Protein AF-R4JNL9-F1 (afdb_monomer_lite)

pLDDT: mean 88.39, std 5.18, range [69.56, 93.88]

Foldseek 3Di:
DDPDFDWAFAAWDWDADDPPDGDTFTWTWTQTPVPRDTDIGTQDDPPRSVVDDHD

Radius of gyration: 12.46 Å; chains: 1; bounding box: 34×18×30 Å

Secondary structure (DSSP, 8-state):
--S---EEEEEEEEEEPPTT---EEEEEEEEETTT--EEEEE--STTGGGS----

InterPro domains:
  IPR006032 Small ribosomal subunit protein uS12 [PF00164] (1-55)
  IPR006032 Small ribosomal subunit protein uS12 [PS00055] (18-25)
  IPR006032 Small ribosomal subunit protein uS12 [PTHR11652] (3-55)
  IPR012340 Nucleic acid-binding, OB-fold [G3DSA:2.40.50.140] (1-55)
  IPR012340 Nucleic acid-binding, OB-fold [SSF50249] (2-54)

Sequence (55 aa):
GSSHAKGIVLEKIGIEAKQPNSAIRKCARVQLIKNGKKIAAFVPNDGCLNYIEEN

Organism: Ceratodon purpureus (NCBI:txid3225)

Structure (mmCIF, N/CA/C/O backbone):
data_AF-R4JNL9-F1
#
_entry.id   AF-R4JNL9-F1
#
loop_
_atom_site.group_PDB
_atom_site.id
_atom_site.type_symbol
_atom_site.label_atom_id
_atom_site.label_alt_id
_atom_site.label_comp_id
_atom_site.label_asym_id
_atom_site.label_entity_id
_atom_site.label_seq_id
_atom_site.pdbx_PDB_ins_code
_atom_site.Cartn_x
_atom_site.Cartn_y
_atom_site.Cartn_z
_atom_site.occupancy
_atom_site.B_iso_or_equiv
_atom_site.auth_seq_id
_atom_site.auth_comp_id
_atom_site.auth_asym_id
_atom_site.auth_atom_id
_atom_site.pdbx_PDB_model_num
ATOM 1 N N . GLY A 1 1 ? 0.903 -7.071 19.198 1.00 74.44 1 GLY A N 1
ATOM 2 C CA . GLY A 1 1 ? 0.770 -6.515 17.836 1.00 74.44 1 GLY A CA 1
ATOM 3 C C . GLY A 1 1 ? 0.061 -7.530 16.970 1.00 74.44 1 GLY A C 1
ATOM 4 O O . GLY A 1 1 ? 0.330 -8.709 17.134 1.00 74.44 1 GLY A O 1
ATOM 5 N N . SER A 1 2 ? -0.872 -7.108 16.117 1.00 86.44 2 SER A N 1
ATOM 6 C CA . SER A 1 2 ? -1.511 -8.012 15.150 1.00 86.44 2 SER A CA 1
ATOM 7 C C . SER A 1 2 ? -0.620 -8.160 13.916 1.00 86.44 2 SER A C 1
AT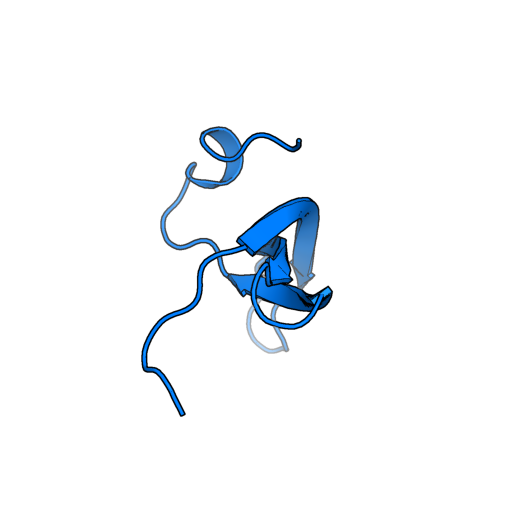OM 9 O O . SER A 1 2 ? -0.004 -7.178 13.505 1.00 86.44 2 SER A O 1
ATOM 11 N N . SER A 1 3 ? -0.566 -9.353 13.320 1.00 91.06 3 SER A N 1
ATOM 12 C CA . SER A 1 3 ? 0.199 -9.610 12.089 1.00 91.06 3 SER A CA 1
ATOM 13 C C . SER A 1 3 ? -0.296 -8.763 10.915 1.00 91.06 3 SER A C 1
ATOM 15 O O . SER A 1 3 ? 0.502 -8.221 10.160 1.00 91.06 3 SER A O 1
ATOM 17 N N . HIS A 1 4 ? -1.615 -8.591 10.803 1.00 91.75 4 HIS A N 1
ATOM 18 C CA . HIS A 1 4 ? -2.250 -7.834 9.729 1.00 91.75 4 HIS A CA 1
ATOM 19 C C . HIS A 1 4 ? -3.129 -6.698 10.259 1.00 91.75 4 HIS A C 1
ATOM 21 O O . HIS A 1 4 ? -3.531 -6.662 11.431 1.00 91.75 4 HIS A O 1
ATOM 27 N N . ALA A 1 5 ? -3.417 -5.737 9.386 1.00 91.81 5 ALA A N 1
ATOM 28 C CA . ALA A 1 5 ? -4.329 -4.637 9.650 1.00 91.81 5 ALA A CA 1
ATOM 29 C C . ALA A 1 5 ? -5.081 -4.260 8.369 1.00 91.81 5 ALA A C 1
ATOM 31 O O . ALA A 1 5 ? -4.517 -4.325 7.280 1.00 91.81 5 ALA A O 1
ATOM 32 N N . LYS A 1 6 ? -6.344 -3.849 8.515 1.00 91.25 6 LYS A N 1
ATOM 33 C CA . LYS A 1 6 ? -7.164 -3.321 7.421 1.00 91.25 6 LYS A CA 1
ATOM 34 C C . LYS A 1 6 ? -7.114 -1.793 7.423 1.00 91.25 6 LYS A C 1
ATOM 36 O O . LYS A 1 6 ? -7.072 -1.170 8.491 1.00 91.25 6 LYS A O 1
ATOM 41 N N . GLY A 1 7 ? -7.133 -1.200 6.238 1.00 92.31 7 GLY A N 1
ATOM 42 C CA . GLY A 1 7 ? -7.085 0.241 6.049 1.00 92.31 7 GLY A CA 1
ATOM 43 C C . GLY A 1 7 ? -7.777 0.684 4.766 1.00 92.31 7 GLY A C 1
ATOM 44 O O . GLY A 1 7 ? -8.135 -0.152 3.940 1.00 92.31 7 GLY A O 1
ATOM 45 N N . ILE A 1 8 ? -7.962 1.994 4.641 1.00 92.44 8 ILE A N 1
ATOM 46 C CA . ILE A 1 8 ? -8.511 2.679 3.467 1.00 92.44 8 ILE A CA 1
ATOM 47 C C . ILE A 1 8 ? -7.347 3.328 2.718 1.00 92.44 8 ILE A C 1
ATOM 49 O O . ILE A 1 8 ? -6.464 3.913 3.350 1.00 92.44 8 ILE A O 1
ATOM 53 N N . VAL A 1 9 ? -7.320 3.197 1.395 1.00 91.25 9 VAL A N 1
ATOM 54 C CA . VAL A 1 9 ? -6.296 3.816 0.545 1.00 91.25 9 VAL A C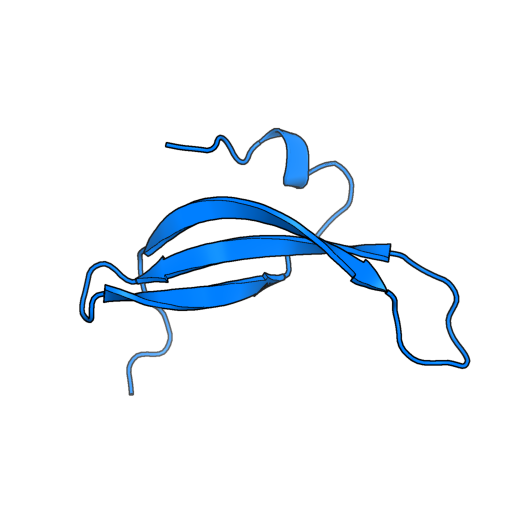A 1
ATOM 55 C C . VAL A 1 9 ? -6.641 5.288 0.348 1.00 91.25 9 VAL A C 1
ATOM 57 O O . VAL A 1 9 ? -7.768 5.605 -0.004 1.00 91.25 9 VAL A O 1
ATOM 60 N N . LEU A 1 10 ? -5.670 6.167 0.600 1.00 90.88 10 LEU A N 1
ATOM 61 C CA . LEU A 1 10 ? -5.801 7.615 0.436 1.00 90.88 10 LEU A CA 1
ATOM 62 C C . LEU A 1 10 ? -5.204 8.097 -0.885 1.00 90.88 10 LEU A C 1
ATOM 64 O O . LEU A 1 10 ? -5.828 8.879 -1.581 1.00 90.88 10 LEU A O 1
ATOM 68 N N . GLU A 1 11 ? -3.975 7.676 -1.196 1.00 90.06 11 GLU A N 1
ATOM 69 C CA . GLU A 1 11 ? -3.292 8.087 -2.426 1.00 90.06 11 GLU A CA 1
ATOM 70 C C . GLU A 1 11 ? -2.252 7.053 -2.873 1.00 90.06 11 GLU A C 1
ATOM 72 O O . GLU A 1 11 ? -1.686 6.317 -2.050 1.00 90.06 11 GLU A O 1
ATOM 77 N N . LYS A 1 12 ? -1.946 7.027 -4.168 1.00 89.88 12 LYS A N 1
ATOM 78 C CA . LYS A 1 12 ? -0.836 6.257 -4.748 1.00 89.88 12 LYS A CA 1
ATOM 79 C C . LYS A 1 12 ? 0.478 7.038 -4.645 1.00 89.88 12 LYS A C 1
ATOM 81 O O . LYS A 1 12 ? 0.544 8.213 -4.984 1.00 89.88 12 LYS A O 1
ATOM 86 N N . ILE A 1 13 ? 1.549 6.377 -4.202 1.00 91.06 13 ILE A N 1
ATOM 87 C CA . ILE A 1 13 ? 2.878 6.982 -4.013 1.00 91.06 13 ILE A CA 1
ATOM 88 C C . ILE A 1 13 ? 3.932 6.156 -4.755 1.00 91.06 13 ILE A C 1
ATOM 90 O O . ILE A 1 13 ? 3.997 4.939 -4.606 1.00 91.06 13 ILE A O 1
ATOM 94 N N . GLY A 1 14 ? 4.812 6.809 -5.511 1.00 90.25 14 GLY A N 1
ATOM 95 C CA . GLY A 1 14 ? 6.056 6.207 -5.995 1.00 90.25 14 GLY A CA 1
ATOM 96 C C . GLY A 1 14 ? 7.210 6.564 -5.062 1.00 90.25 14 GLY A C 1
ATOM 97 O O . GLY A 1 14 ? 7.475 7.742 -4.853 1.00 90.25 14 GLY A O 1
ATOM 98 N N . ILE A 1 15 ? 7.888 5.569 -4.487 1.00 89.44 15 ILE A N 1
ATOM 99 C CA . ILE A 1 15 ? 9.083 5.788 -3.658 1.00 89.44 15 ILE A CA 1
ATOM 100 C C . ILE A 1 15 ? 10.316 5.385 -4.459 1.00 89.44 15 ILE A C 1
ATOM 102 O O . ILE A 1 15 ? 10.424 4.241 -4.898 1.00 89.44 15 ILE A O 1
ATOM 106 N N . GLU A 1 16 ? 11.267 6.299 -4.618 1.00 89.75 16 GLU A N 1
ATOM 107 C CA . GLU A 1 16 ? 12.543 5.991 -5.262 1.00 89.75 16 GLU A CA 1
ATOM 108 C C . GLU A 1 16 ? 13.348 4.979 -4.435 1.00 89.75 16 GLU A C 1
ATOM 110 O O . GLU A 1 16 ? 13.431 5.048 -3.203 1.00 89.75 16 GLU A O 1
ATOM 115 N N . ALA A 1 17 ? 13.932 3.991 -5.112 1.00 90.62 17 ALA A N 1
ATOM 116 C CA . ALA A 1 17 ? 14.845 3.059 -4.476 1.00 90.62 17 ALA A CA 1
ATOM 117 C C . ALA A 1 17 ? 16.113 3.791 -4.008 1.00 90.62 17 ALA A C 1
ATOM 119 O O . ALA A 1 17 ? 16.627 4.688 -4.670 1.00 90.62 17 ALA A O 1
ATOM 120 N N . LYS A 1 18 ? 16.644 3.379 -2.853 1.00 90.12 18 LYS A N 1
ATOM 121 C CA . LYS A 1 18 ? 17.953 3.856 -2.401 1.00 90.12 18 LYS A CA 1
ATOM 122 C C . LYS A 1 18 ? 19.047 3.296 -3.319 1.00 90.12 18 LYS A C 1
ATOM 124 O O . LYS A 1 18 ? 18.990 2.122 -3.699 1.00 90.12 18 LYS A O 1
ATOM 129 N N . GLN A 1 19 ? 20.045 4.130 -3.613 1.00 91.62 19 GLN A N 1
ATOM 130 C CA . GLN A 1 19 ? 21.258 3.748 -4.345 1.00 91.62 19 GLN A CA 1
ATOM 131 C C . GLN A 1 19 ? 21.879 2.472 -3.740 1.00 91.62 19 GLN A C 1
ATOM 133 O O . GLN A 1 19 ? 21.847 2.326 -2.513 1.00 91.62 19 GLN A O 1
ATOM 138 N N . PRO A 1 20 ? 22.410 1.530 -4.548 1.00 91.94 20 PRO A N 1
ATOM 139 C CA . PRO A 1 20 ? 22.793 1.636 -5.969 1.00 91.94 20 PRO A CA 1
ATOM 140 C C . PRO A 1 20 ? 21.694 1.262 -6.983 1.00 91.94 20 PRO A C 1
ATOM 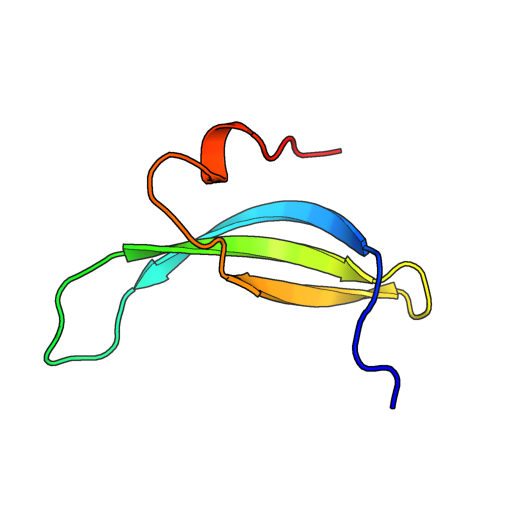142 O O . PRO A 1 20 ? 21.945 1.225 -8.184 1.00 91.94 20 PRO A O 1
ATOM 145 N N . ASN A 1 21 ? 20.487 0.930 -6.521 1.00 91.69 21 ASN A N 1
ATOM 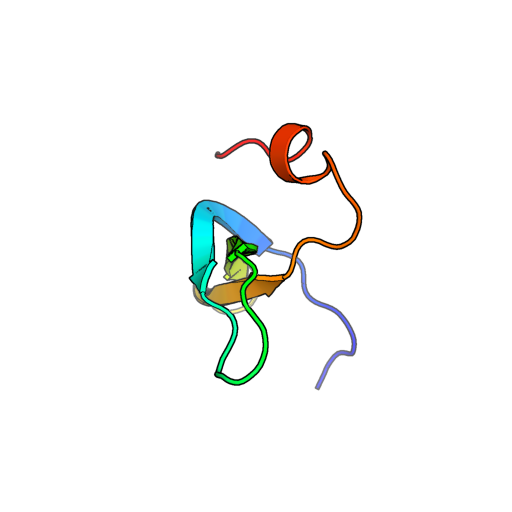146 C CA . ASN A 1 21 ? 19.419 0.470 -7.406 1.00 91.69 21 ASN A CA 1
ATOM 147 C C . ASN A 1 21 ? 18.653 1.655 -8.004 1.00 91.69 21 ASN A C 1
ATOM 149 O O . ASN A 1 21 ? 18.246 2.553 -7.270 1.00 91.69 21 ASN A O 1
ATOM 153 N N . SER A 1 22 ? 18.383 1.611 -9.312 1.00 86.19 22 SER A N 1
ATOM 154 C CA . SER A 1 22 ? 17.507 2.568 -9.998 1.00 86.19 22 SER A CA 1
ATOM 155 C C . SER A 1 22 ? 16.155 1.918 -10.284 1.00 86.19 22 SER A C 1
ATOM 157 O O . SER A 1 22 ? 16.025 1.108 -11.200 1.00 86.19 22 SER A O 1
ATOM 159 N N . ALA A 1 23 ? 15.161 2.207 -9.443 1.00 86.62 23 ALA A N 1
ATOM 160 C CA . ALA A 1 23 ? 13.78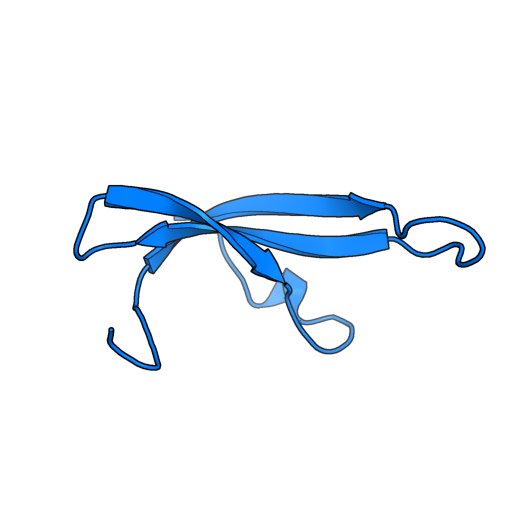8 1.733 -9.610 1.00 86.62 23 ALA A CA 1
ATOM 161 C C . ALA A 1 23 ? 12.806 2.583 -8.793 1.00 86.62 23 ALA A C 1
ATOM 163 O O . ALA A 1 23 ? 13.141 3.060 -7.707 1.00 86.62 23 ALA A O 1
ATOM 164 N N . ILE A 1 24 ? 11.567 2.702 -9.271 1.00 87.38 24 ILE A N 1
ATOM 165 C CA . ILE A 1 24 ? 10.462 3.312 -8.522 1.00 87.38 24 ILE A CA 1
ATOM 166 C C . ILE A 1 24 ? 9.650 2.191 -7.869 1.00 87.38 24 ILE A C 1
ATOM 168 O O . ILE A 1 24 ? 9.072 1.341 -8.547 1.00 87.38 24 ILE A O 1
ATOM 172 N N . ARG A 1 25 ? 9.593 2.182 -6.537 1.00 89.19 25 ARG A N 1
ATOM 173 C CA . ARG A 1 25 ? 8.758 1.263 -5.759 1.00 89.19 25 ARG A CA 1
ATOM 174 C C . ARG A 1 25 ? 7.340 1.810 -5.691 1.00 89.19 25 ARG A C 1
ATOM 176 O O . ARG A 1 25 ? 7.096 2.866 -5.113 1.00 89.19 25 ARG A O 1
ATOM 183 N N . LYS A 1 26 ? 6.415 1.061 -6.285 1.00 90.38 26 LYS A N 1
ATOM 184 C CA . LYS A 1 26 ? 4.977 1.334 -6.274 1.00 90.38 26 LYS A CA 1
ATOM 185 C C . LYS A 1 26 ? 4.435 1.120 -4.854 1.00 90.38 26 LYS A C 1
ATOM 187 O O . LYS A 1 26 ? 4.509 0.016 -4.317 1.00 90.38 26 LYS A O 1
ATOM 192 N N . CYS A 1 27 ? 3.919 2.175 -4.237 1.00 90.75 27 CYS A N 1
ATOM 193 C CA . CYS A 1 27 ? 3.389 2.184 -2.876 1.00 90.75 27 CYS A CA 1
ATOM 194 C C . CYS A 1 27 ? 2.007 2.854 -2.840 1.00 90.75 27 CYS A C 1
ATOM 196 O O . CYS A 1 27 ? 1.609 3.569 -3.758 1.00 90.75 27 CYS A O 1
ATOM 198 N N . ALA A 1 28 ? 1.275 2.650 -1.752 1.00 91.94 28 ALA A N 1
ATOM 199 C CA . ALA A 1 28 ? 0.015 3.326 -1.475 1.00 91.94 28 ALA A CA 1
ATOM 200 C C . ALA A 1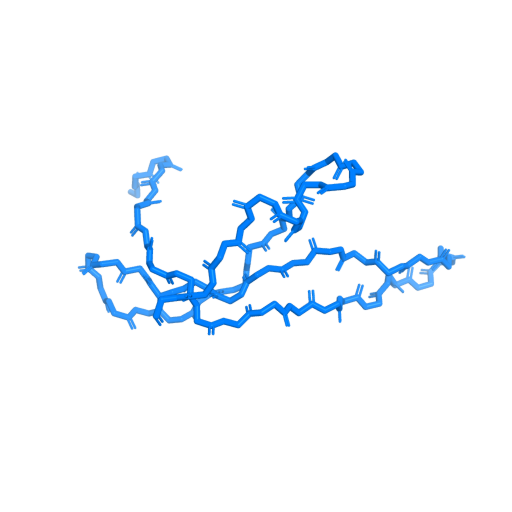 28 ? 0.018 3.866 -0.043 1.00 91.94 28 ALA A C 1
ATOM 202 O O . ALA A 1 28 ? 0.529 3.220 0.879 1.00 91.94 28 ALA A O 1
ATOM 203 N N . ARG A 1 29 ? -0.557 5.051 0.164 1.00 92.88 29 ARG A N 1
ATOM 204 C CA . ARG A 1 29 ? -0.804 5.601 1.496 1.00 92.88 29 ARG A CA 1
ATOM 205 C C . ARG A 1 29 ? -2.115 5.040 2.013 1.00 92.88 29 ARG A C 1
ATOM 207 O O . ARG A 1 29 ? -3.155 5.216 1.391 1.00 92.88 29 ARG A O 1
ATOM 214 N N . VAL A 1 30 ? -2.063 4.371 3.155 1.00 93.12 30 VAL A N 1
ATOM 215 C CA . VAL A 1 30 ? -3.198 3.673 3.754 1.00 93.12 30 VAL A CA 1
ATOM 216 C C . VAL A 1 30 ? -3.464 4.238 5.141 1.00 93.12 30 VAL A C 1
ATOM 218 O O . VAL A 1 30 ? -2.559 4.327 5.971 1.00 93.12 30 VAL A O 1
ATOM 221 N N . GLN A 1 31 ? -4.711 4.600 5.417 1.00 92.94 31 GLN A N 1
ATOM 222 C CA . GLN A 1 31 ? -5.180 4.922 6.757 1.00 92.94 31 GLN A CA 1
ATOM 223 C C . GLN A 1 31 ? -5.753 3.669 7.410 1.00 92.94 31 GLN A C 1
ATOM 225 O O . GLN A 1 31 ? -6.730 3.088 6.945 1.00 92.94 31 GLN A O 1
ATOM 230 N N . LEU A 1 32 ? -5.145 3.233 8.505 1.00 93.88 32 LEU A N 1
ATOM 231 C CA . LEU A 1 32 ? -5.604 2.068 9.251 1.00 93.88 32 LEU A CA 1
ATOM 232 C C . LEU A 1 32 ? -6.944 2.357 9.944 1.00 93.88 32 LEU A C 1
ATOM 234 O O . LEU A 1 32 ? -7.052 3.311 10.711 1.00 93.88 32 LEU A O 1
ATOM 238 N N . ILE A 1 33 ? -7.940 1.487 9.758 1.00 91.56 33 ILE A N 1
ATOM 239 C CA . ILE A 1 33 ? -9.296 1.688 10.314 1.00 91.56 33 ILE A CA 1
ATOM 240 C C . ILE A 1 33 ? -9.275 1.651 11.848 1.00 91.56 33 ILE A C 1
ATOM 242 O O . ILE A 1 33 ? -9.952 2.423 12.514 1.00 91.56 33 ILE A O 1
ATOM 246 N N . LYS A 1 34 ? -8.447 0.774 12.423 1.00 89.12 34 LYS A N 1
ATOM 247 C CA . LYS A 1 34 ? -8.405 0.527 13.873 1.00 89.12 34 LYS A CA 1
ATOM 248 C C . LYS A 1 34 ? -7.815 1.665 14.713 1.00 89.12 34 LYS A C 1
ATOM 250 O O . LYS A 1 34 ? -8.005 1.675 15.921 1.00 89.12 34 LYS A O 1
ATOM 255 N N . ASN A 1 35 ? -7.016 2.552 14.122 1.00 89.44 35 ASN A N 1
ATOM 256 C CA . ASN A 1 35 ? -6.291 3.587 14.871 1.00 89.44 35 ASN A CA 1
ATOM 257 C C . ASN A 1 35 ? -6.179 4.931 14.133 1.00 89.44 35 ASN A C 1
ATOM 259 O O . ASN A 1 35 ? -5.552 5.847 14.659 1.00 89.44 35 ASN A O 1
ATOM 263 N N . GLY A 1 36 ? -6.712 5.046 12.913 1.00 89.31 36 GLY A N 1
ATOM 264 C CA . GLY A 1 36 ? -6.673 6.262 12.102 1.00 89.31 36 GLY A CA 1
ATOM 265 C C . GLY A 1 36 ? -5.277 6.691 11.638 1.00 89.31 36 GLY A C 1
ATOM 266 O O . GLY A 1 36 ? -5.148 7.752 11.031 1.00 89.31 36 GLY A O 1
ATOM 267 N N . LYS A 1 37 ? -4.223 5.904 11.897 1.00 93.00 37 LYS A N 1
ATOM 268 C CA . LYS A 1 37 ? -2.853 6.262 11.510 1.00 93.00 37 LYS A CA 1
ATOM 269 C C . LYS A 1 37 ? -2.652 6.062 10.011 1.00 93.00 37 LYS A C 1
ATOM 271 O O . LYS A 1 37 ? -3.023 5.022 9.467 1.00 93.00 37 LYS A O 1
ATOM 276 N N . LYS A 1 38 ? -2.016 7.044 9.372 1.00 92.81 38 LYS A N 1
ATOM 277 C CA . LYS A 1 38 ? -1.614 6.997 7.962 1.00 92.81 38 LYS A CA 1
ATOM 278 C C . LYS A 1 38 ? -0.236 6.348 7.851 1.00 92.81 38 LYS A C 1
ATOM 280 O O . LYS A 1 38 ? 0.702 6.780 8.516 1.00 92.81 38 LYS A O 1
ATOM 285 N N . ILE A 1 39 ? -0.128 5.314 7.028 1.00 92.62 39 ILE A N 1
ATOM 286 C CA . ILE A 1 39 ? 1.104 4.561 6.773 1.00 92.62 39 ILE A CA 1
ATOM 287 C C . ILE A 1 39 ? 1.324 4.414 5.267 1.00 92.62 39 ILE A C 1
ATOM 289 O O . ILE A 1 39 ? 0.370 4.465 4.496 1.00 92.62 39 ILE A O 1
ATOM 293 N N . ALA A 1 40 ? 2.570 4.222 4.841 1.00 92.19 40 ALA A N 1
ATOM 294 C CA . ALA A 1 40 ? 2.884 3.834 3.468 1.00 92.19 40 ALA A CA 1
ATOM 295 C C . ALA A 1 40 ? 3.020 2.308 3.389 1.00 92.19 40 ALA A C 1
ATOM 297 O O . ALA A 1 40 ? 3.728 1.708 4.199 1.00 92.19 40 ALA A O 1
ATOM 298 N N . ALA A 1 41 ? 2.346 1.689 2.424 1.00 91.81 41 ALA A N 1
ATOM 299 C CA . ALA A 1 41 ? 2.398 0.258 2.156 1.00 91.81 41 ALA A CA 1
ATOM 300 C C . ALA A 1 41 ? 2.967 0.008 0.756 1.00 91.81 41 ALA A C 1
ATOM 302 O O . ALA A 1 41 ? 2.585 0.677 -0.202 1.00 91.81 41 ALA A O 1
ATOM 303 N N . PHE A 1 42 ? 3.883 -0.952 0.637 1.00 91.25 42 PHE A N 1
ATOM 304 C CA . PHE A 1 42 ? 4.434 -1.371 -0.651 1.00 91.25 42 PHE A CA 1
ATOM 305 C C . PHE A 1 42 ? 3.444 -2.280 -1.385 1.00 91.25 42 PHE A C 1
ATOM 307 O O . PHE A 1 42 ? 2.849 -3.165 -0.769 1.00 91.25 42 PHE A O 1
ATOM 314 N N . VAL A 1 43 ? 3.287 -2.070 -2.693 1.00 89.88 43 VAL A N 1
ATOM 315 C CA . VAL A 1 43 ? 2.413 -2.873 -3.552 1.00 89.88 43 VAL A CA 1
ATOM 316 C C . VAL A 1 43 ? 3.277 -3.878 -4.322 1.00 89.88 43 VAL A C 1
ATOM 318 O O . VAL A 1 43 ? 4.051 -3.468 -5.189 1.00 89.88 43 VAL A O 1
ATOM 321 N N . PRO A 1 44 ? 3.188 -5.183 -4.008 1.00 87.88 44 PRO A N 1
ATOM 322 C CA . PRO A 1 44 ? 3.968 -6.207 -4.690 1.00 87.88 44 PRO A CA 1
ATOM 323 C C . PRO A 1 44 ? 3.412 -6.516 -6.086 1.00 87.88 44 PRO A C 1
ATOM 325 O O . PRO A 1 44 ? 2.216 -6.368 -6.335 1.00 87.88 44 PRO A O 1
ATOM 328 N N . ASN A 1 45 ? 4.290 -7.045 -6.942 1.00 85.44 45 ASN A N 1
ATOM 329 C CA . ASN A 1 45 ? 4.053 -7.432 -8.338 1.00 85.44 45 ASN A CA 1
ATOM 330 C C . ASN A 1 45 ? 3.815 -6.256 -9.302 1.00 85.44 45 ASN A C 1
ATOM 332 O O . ASN A 1 45 ? 3.355 -5.175 -8.927 1.00 85.44 45 ASN A O 1
ATOM 336 N N . ASP A 1 46 ? 4.166 -6.468 -10.571 1.00 81.00 46 ASP A N 1
ATOM 337 C CA . ASP A 1 46 ? 3.973 -5.449 -11.598 1.00 81.00 46 ASP A CA 1
ATOM 338 C C . ASP A 1 46 ? 2.491 -5.311 -11.987 1.00 81.00 46 ASP A C 1
ATOM 340 O O . ASP A 1 46 ? 1.711 -6.255 -11.892 1.00 81.00 46 ASP A O 1
ATOM 344 N N . GLY A 1 47 ? 2.078 -4.102 -12.367 1.00 79.81 47 GLY A N 1
ATOM 345 C CA . GLY A 1 47 ? 0.686 -3.773 -12.704 1.00 79.81 47 GLY A CA 1
ATOM 346 C C . GLY A 1 47 ? -0.296 -3.704 -11.524 1.00 79.81 47 GLY A C 1
ATOM 347 O O . GLY A 1 47 ? -1.382 -3.153 -11.683 1.00 79.81 47 GLY A O 1
ATOM 348 N N . CYS A 1 48 ? 0.076 -4.159 -10.321 1.00 84.50 48 CYS A N 1
ATOM 349 C CA . CYS A 1 48 ? -0.843 -4.230 -9.177 1.00 84.50 48 CYS A CA 1
ATOM 350 C C . CYS A 1 48 ? -1.396 -2.883 -8.693 1.00 84.50 48 CYS A C 1
ATOM 352 O O . CYS A 1 48 ? -2.469 -2.830 -8.098 1.00 84.50 48 CYS A O 1
ATOM 354 N N . LEU A 1 49 ? -0.697 -1.785 -8.981 1.00 79.50 49 LEU A N 1
ATOM 355 C CA . LEU A 1 49 ? -1.148 -0.432 -8.647 1.00 79.50 49 LEU A CA 1
ATOM 356 C C . LEU A 1 49 ? -2.441 -0.031 -9.394 1.00 79.50 49 LEU A C 1
ATOM 358 O O . LEU A 1 49 ? -3.136 0.894 -8.969 1.00 79.50 49 LEU A O 1
ATOM 362 N N . ASN A 1 50 ? -2.770 -0.719 -10.492 1.00 82.88 50 ASN A N 1
ATOM 363 C CA . ASN A 1 50 ? -3.983 -0.471 -11.272 1.00 82.88 50 ASN A CA 1
ATOM 364 C C . ASN A 1 50 ? -5.233 -1.069 -10.614 1.00 82.88 50 ASN A C 1
ATOM 366 O O . ASN A 1 50 ? -6.315 -0.533 -10.802 1.00 82.88 50 ASN A O 1
ATOM 370 N N . TYR A 1 51 ? -5.087 -2.130 -9.813 1.00 83.69 51 TYR A N 1
ATOM 371 C CA . TYR A 1 51 ? -6.204 -2.750 -9.084 1.00 83.69 51 TYR A CA 1
ATOM 372 C C . TYR A 1 51 ? -6.552 -2.029 -7.780 1.00 83.69 51 TYR A C 1
ATOM 374 O O . TYR A 1 51 ? -7.511 -2.393 -7.104 1.00 83.69 51 TYR A O 1
ATOM 382 N N . ILE A 1 52 ? -5.740 -1.049 -7.386 1.00 83.25 52 ILE A N 1
ATOM 383 C CA . ILE A 1 52 ? -5.951 -0.276 -6.170 1.00 83.25 52 ILE A CA 1
ATOM 384 C C . ILE A 1 52 ? -6.637 1.022 -6.574 1.00 83.25 52 ILE A C 1
ATOM 386 O O . ILE A 1 52 ? -6.018 1.868 -7.217 1.00 83.25 52 ILE A O 1
ATOM 390 N N . GLU A 1 53 ? -7.899 1.181 -6.202 1.00 79.88 53 GLU A N 1
ATOM 391 C CA . GLU A 1 53 ? -8.623 2.445 -6.330 1.00 79.88 53 GLU A CA 1
ATOM 392 C C . GLU A 1 53 ? -8.522 3.256 -5.035 1.00 79.88 53 GLU A C 1
ATOM 394 O O . GLU A 1 53 ? -8.417 2.710 -3.933 1.00 79.88 53 GLU A O 1
ATOM 399 N N . GLU A 1 54 ? -8.488 4.575 -5.195 1.00 75.69 54 GLU A N 1
ATOM 400 C CA . GLU A 1 54 ? -8.568 5.532 -4.094 1.00 75.69 54 GLU A CA 1
ATOM 401 C C . GLU A 1 54 ? -10.049 5.696 -3.728 1.00 75.69 54 GLU A C 1
ATOM 403 O O . GLU A 1 54 ? -10.898 5.734 -4.620 1.00 75.69 54 GLU A O 1
ATOM 408 N N . ASN A 1 55 ? -10.357 5.731 -2.429 1.00 69.56 55 ASN A N 1
ATOM 409 C CA . ASN A 1 55 ? -11.724 5.908 -1.927 1.00 69.56 55 ASN A CA 1
ATOM 410 C C . ASN A 1 55 ? -11.955 7.328 -1.417 1.00 69.56 55 ASN A C 1
ATOM 412 O O . ASN A 1 55 ? -10.994 7.918 -0.878 1.00 69.56 55 ASN A O 1
#